Protein AF-A0A2E7TJ90-F1 (afdb_monomer_lite)

Foldseek 3Di:
DDPVLLVLLLVLLVQLLVLLVVLVCPVVVVDDDDPVVNCPSLVSNLVSLVSLLQVLQVQADPPDRDDPVVVVVLLVVLVVVVVVVCVVVVDDDDSVVVSVSSVVSNLVSCVVRNLVLFDPQLVVLNVLVVVVVVQQVVQVVVVHGDPPVSVCSNSSSSNSNSVRSSVSSVVD

Structure (mmCIF, N/CA/C/O backbone):
data_AF-A0A2E7TJ90-F1
#
_entry.id   AF-A0A2E7TJ90-F1
#
loop_
_atom_site.group_PDB
_atom_site.id
_atom_site.type_symbol
_atom_site.label_atom_id
_atom_site.label_alt_id
_atom_site.label_comp_id
_atom_site.label_asym_id
_atom_site.label_entity_id
_atom_site.label_seq_id
_atom_site.pdbx_PDB_ins_code
_atom_site.Cartn_x
_atom_site.Cartn_y
_atom_site.Cartn_z
_atom_site.occupancy
_atom_site.B_iso_or_equiv
_atom_site.auth_seq_id
_atom_site.auth_comp_id
_atom_site.auth_asym_id
_atom_site.auth_atom_id
_atom_site.pdbx_PDB_model_num
ATOM 1 N N . MET A 1 1 ? -9.611 0.777 20.656 1.00 71.56 1 MET A N 1
ATOM 2 C CA . MET A 1 1 ? -8.519 1.649 20.142 1.00 71.56 1 MET A CA 1
ATOM 3 C C . MET A 1 1 ? -8.686 3.067 20.689 1.00 71.56 1 MET A C 1
ATOM 5 O O . MET A 1 1 ? -9.817 3.521 20.795 1.00 71.56 1 MET A O 1
ATOM 9 N N . THR A 1 2 ? -7.603 3.752 21.060 1.00 80.06 2 THR A N 1
ATOM 10 C CA . THR A 1 2 ? -7.621 5.152 21.537 1.00 80.06 2 THR A CA 1
ATOM 11 C C . THR A 1 2 ? -7.661 6.156 20.377 1.00 80.06 2 THR A C 1
ATOM 13 O O . THR A 1 2 ? -7.247 5.841 19.261 1.00 80.06 2 THR A O 1
ATOM 16 N N . GLU A 1 3 ? -8.102 7.391 20.633 1.00 79.69 3 GLU A N 1
ATOM 17 C CA . GLU A 1 3 ? -8.112 8.473 19.628 1.00 79.69 3 GLU A CA 1
ATOM 18 C C . GLU A 1 3 ? -6.713 8.794 19.076 1.00 79.69 3 GLU A C 1
ATOM 20 O O . GLU A 1 3 ? -6.540 9.057 17.884 1.00 79.69 3 GLU A O 1
ATOM 25 N N . THR A 1 4 ? -5.680 8.697 19.916 1.00 82.69 4 THR A N 1
ATOM 26 C CA . THR A 1 4 ? -4.283 8.868 19.492 1.00 82.69 4 THR A CA 1
ATOM 27 C C . THR A 1 4 ? -3.862 7.797 18.486 1.00 82.69 4 THR A C 1
ATOM 29 O O . THR A 1 4 ? -3.229 8.110 17.479 1.00 82.69 4 THR A O 1
ATOM 32 N N . GLU A 1 5 ? -4.238 6.539 18.722 1.00 79.56 5 GLU A N 1
ATOM 33 C CA . GLU A 1 5 ? -3.933 5.423 17.820 1.00 79.56 5 GLU A CA 1
ATOM 34 C C . GLU A 1 5 ? -4.668 5.554 16.479 1.00 79.56 5 GLU A C 1
ATOM 36 O O . GLU A 1 5 ? -4.049 5.371 15.431 1.00 79.56 5 GLU A O 1
ATOM 41 N N . LYS A 1 6 ? -5.950 5.951 16.495 1.00 78.00 6 LYS A N 1
ATOM 42 C CA . LYS A 1 6 ? -6.721 6.254 15.274 1.00 78.00 6 LYS A CA 1
ATOM 43 C C . LYS A 1 6 ? -6.030 7.318 14.428 1.00 78.00 6 LYS A C 1
ATOM 45 O O . LYS A 1 6 ? -5.826 7.136 13.227 1.00 78.00 6 LYS A O 1
ATOM 50 N N . LYS A 1 7 ? -5.633 8.423 15.065 1.00 83.38 7 LYS A N 1
ATOM 51 C CA . LYS A 1 7 ? -4.960 9.540 14.398 1.00 83.38 7 LYS A CA 1
ATOM 52 C C . LYS A 1 7 ? -3.617 9.118 13.805 1.00 83.38 7 LYS A C 1
ATOM 54 O O . LYS A 1 7 ? -3.308 9.511 12.683 1.00 83.38 7 LYS A O 1
ATOM 59 N N . LEU A 1 8 ? -2.845 8.298 14.520 1.00 83.31 8 LEU A N 1
ATOM 60 C CA . LEU A 1 8 ? -1.565 7.784 14.036 1.00 83.31 8 LEU A CA 1
ATOM 61 C C . LEU A 1 8 ? -1.742 6.883 12.805 1.00 83.31 8 LEU A C 1
ATOM 63 O O . LEU A 1 8 ? -1.061 7.094 11.806 1.00 83.31 8 LEU A O 1
ATOM 67 N N . ALA A 1 9 ? -2.687 5.941 12.842 1.00 80.88 9 ALA A N 1
ATOM 68 C CA . ALA A 1 9 ? -2.966 5.044 11.720 1.00 80.88 9 ALA A CA 1
ATOM 69 C C . ALA A 1 9 ? -3.501 5.799 10.491 1.00 80.88 9 ALA A C 1
ATOM 71 O O . ALA A 1 9 ? -3.002 5.620 9.381 1.00 80.88 9 ALA A O 1
ATOM 72 N N . SER A 1 10 ? -4.453 6.716 10.696 1.00 86.25 10 SER A N 1
ATOM 73 C CA . SER A 1 10 ? -4.954 7.608 9.644 1.00 86.25 10 SER A CA 1
ATOM 74 C C . SER A 1 10 ? -3.813 8.401 9.000 1.00 86.25 10 SER A C 1
ATOM 76 O O . SER A 1 10 ? -3.701 8.447 7.776 1.00 86.25 10 SER A O 1
ATOM 78 N N . ASN A 1 11 ? -2.942 9.008 9.809 1.00 87.56 11 ASN A N 1
ATOM 79 C CA . ASN A 1 11 ? -1.827 9.800 9.300 1.00 87.56 11 ASN A CA 1
ATOM 80 C C . ASN A 1 11 ? -0.782 8.947 8.578 1.00 87.56 11 ASN A C 1
ATOM 82 O O . ASN A 1 11 ? -0.258 9.400 7.569 1.00 87.56 11 ASN A O 1
ATOM 86 N N . ALA A 1 12 ? -0.506 7.724 9.038 1.00 85.50 12 ALA A N 1
ATOM 87 C CA . ALA A 1 12 ? 0.372 6.795 8.328 1.00 85.50 12 ALA A CA 1
ATOM 88 C C . ALA A 1 12 ? -0.202 6.423 6.950 1.00 85.50 12 ALA A C 1
ATOM 90 O O . ALA A 1 12 ? 0.516 6.425 5.952 1.00 85.50 12 ALA A O 1
ATOM 91 N N . SER A 1 13 ? -1.515 6.197 6.870 1.00 85.19 13 SER A N 1
ATOM 92 C CA . SER A 1 13 ? -2.207 5.894 5.612 1.00 85.19 13 SER A CA 1
ATOM 93 C C . SER A 1 13 ? -2.144 7.063 4.633 1.00 85.19 13 SER A C 1
ATOM 95 O O . SER A 1 13 ? -1.833 6.884 3.457 1.00 85.19 13 SER A O 1
ATOM 97 N N . LEU A 1 14 ? -2.389 8.276 5.137 1.00 87.25 14 LEU A N 1
ATOM 98 C CA . LEU A 1 14 ? -2.277 9.506 4.361 1.00 87.25 14 LEU A CA 1
ATOM 99 C C . LEU A 1 14 ? -0.839 9.742 3.891 1.00 87.25 14 LEU A C 1
ATOM 101 O O . LEU A 1 14 ? -0.625 10.059 2.725 1.00 87.25 14 LEU A O 1
ATOM 105 N N . LEU A 1 15 ? 0.138 9.570 4.785 1.00 87.50 15 LEU A N 1
ATOM 106 C CA . LEU A 1 15 ? 1.554 9.731 4.475 1.00 87.50 15 LEU A CA 1
ATOM 107 C C . LEU A 1 15 ? 1.983 8.760 3.373 1.00 87.50 15 LEU A C 1
ATOM 109 O O . LEU A 1 15 ? 2.672 9.182 2.455 1.00 87.50 15 LEU A O 1
ATOM 113 N N . THR A 1 16 ? 1.528 7.505 3.418 1.00 84.12 16 THR A N 1
ATOM 114 C CA . THR A 1 16 ? 1.799 6.505 2.370 1.00 84.12 16 THR A CA 1
ATOM 115 C C . THR A 1 16 ? 1.269 6.973 1.011 1.00 84.12 16 THR A C 1
ATOM 117 O O . THR A 1 16 ? 2.032 7.055 0.053 1.00 84.12 16 THR A O 1
ATOM 120 N N . GLY A 1 17 ? -0.006 7.377 0.934 1.00 85.94 17 GLY A N 1
ATOM 121 C CA . GLY A 1 17 ? -0.611 7.854 -0.317 1.00 85.94 17 GLY A CA 1
ATOM 122 C C . GLY A 1 17 ? 0.037 9.133 -0.865 1.00 85.94 17 GLY A C 1
ATOM 123 O O . GLY A 1 17 ? 0.298 9.236 -2.060 1.00 85.94 17 GLY A O 1
ATOM 124 N N . VAL A 1 18 ? 0.355 10.101 0.000 1.00 88.31 18 VAL A N 1
ATOM 125 C CA . VAL A 1 18 ? 1.042 11.342 -0.405 1.00 88.31 18 VAL A CA 1
ATOM 126 C C . VAL A 1 18 ? 2.472 11.061 -0.863 1.00 88.31 18 VAL A C 1
ATOM 128 O O . VAL A 1 18 ? 2.913 11.633 -1.856 1.00 88.31 18 VAL A O 1
ATOM 131 N N . THR A 1 19 ? 3.186 10.167 -0.177 1.00 86.62 19 THR A N 1
ATOM 132 C CA . THR A 1 19 ? 4.558 9.789 -0.544 1.00 86.62 19 THR A CA 1
ATOM 133 C C . THR A 1 19 ? 4.578 9.126 -1.915 1.00 86.62 19 THR A C 1
ATOM 135 O O . THR A 1 19 ? 5.407 9.491 -2.740 1.00 86.62 19 THR A O 1
ATOM 138 N N . MET A 1 20 ? 3.609 8.251 -2.201 1.00 85.31 20 MET A N 1
ATOM 139 C CA . MET A 1 20 ? 3.433 7.651 -3.523 1.00 85.31 20 MET A CA 1
ATOM 140 C C . MET A 1 20 ? 3.227 8.714 -4.613 1.00 85.31 20 MET A C 1
ATOM 142 O O . MET A 1 20 ? 3.905 8.682 -5.634 1.00 85.31 20 MET A O 1
ATOM 146 N N . LEU A 1 21 ? 2.354 9.703 -4.385 1.00 88.56 21 LEU A N 1
ATOM 147 C CA . LEU A 1 21 ? 2.128 10.794 -5.346 1.00 88.56 21 LEU A CA 1
ATOM 148 C C . LEU A 1 21 ? 3.387 11.633 -5.606 1.00 88.56 21 LEU A C 1
ATOM 150 O O . LEU A 1 21 ? 3.623 12.045 -6.738 1.00 88.56 21 LEU A O 1
ATOM 154 N N . VAL A 1 22 ? 4.188 11.892 -4.568 1.00 87.25 22 VAL A N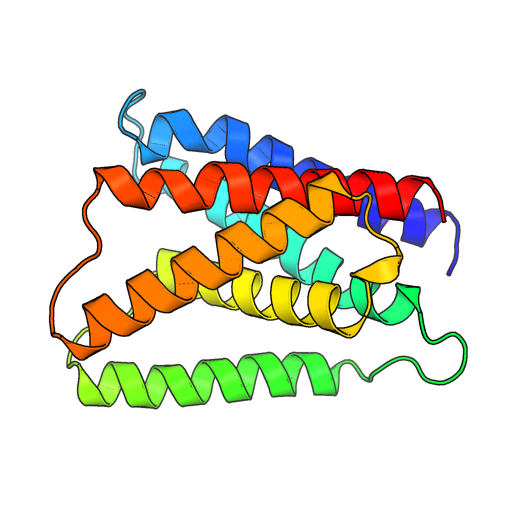 1
ATOM 155 C CA . VAL A 1 22 ? 5.456 12.630 -4.690 1.00 87.25 22 VAL A CA 1
ATOM 156 C C . VAL A 1 22 ? 6.518 11.802 -5.410 1.00 87.25 22 VAL A C 1
ATOM 158 O O . VAL A 1 22 ? 7.338 12.366 -6.125 1.00 87.25 22 VAL A O 1
ATOM 161 N N . ALA A 1 23 ? 6.505 10.483 -5.231 1.00 83.50 23 ALA A N 1
ATOM 162 C CA . ALA A 1 23 ? 7.501 9.580 -5.788 1.00 83.50 23 ALA A CA 1
ATOM 163 C C . ALA A 1 23 ? 7.242 9.198 -7.248 1.00 83.50 23 ALA A C 1
ATOM 165 O O . ALA A 1 23 ? 8.188 8.937 -7.985 1.00 83.50 23 ALA A O 1
ATOM 166 N N . MET A 1 24 ? 5.979 9.223 -7.684 1.00 84.19 24 MET A N 1
ATOM 167 C CA . MET A 1 24 ? 5.583 8.884 -9.053 1.00 84.19 24 MET A CA 1
ATOM 168 C C . MET A 1 24 ? 6.408 9.600 -10.138 1.00 84.19 24 MET A C 1
ATOM 170 O O . MET A 1 24 ? 6.908 8.915 -11.026 1.00 84.19 24 MET A O 1
ATOM 174 N N . PRO A 1 25 ? 6.614 10.933 -10.104 1.00 85.31 25 PRO A N 1
ATOM 175 C CA . PRO A 1 25 ? 7.449 11.602 -11.099 1.00 85.31 25 PRO A CA 1
ATOM 176 C C . PRO A 1 25 ? 8.893 11.091 -11.150 1.00 85.31 25 PRO A C 1
ATOM 178 O O . PRO A 1 25 ? 9.519 11.194 -12.199 1.00 85.31 25 PRO A O 1
ATOM 181 N N . PHE A 1 26 ? 9.423 10.562 -10.044 1.00 82.06 26 PHE A N 1
ATOM 182 C CA . PHE A 1 26 ? 10.775 10.011 -9.996 1.00 82.06 26 PHE A CA 1
ATOM 183 C C . PHE A 1 26 ? 10.816 8.592 -10.575 1.00 82.06 26 PHE A C 1
ATOM 185 O O . PHE A 1 26 ? 11.685 8.301 -11.387 1.00 82.06 26 PHE A O 1
ATOM 192 N N . TRP A 1 27 ? 9.855 7.735 -10.217 1.00 77.56 27 TRP A N 1
ATOM 193 C CA . TRP A 1 27 ? 9.789 6.347 -10.698 1.00 77.56 27 TRP A CA 1
ATOM 194 C C . TRP A 1 27 ? 9.452 6.225 -12.184 1.00 77.56 27 TRP A C 1
ATOM 196 O O . TRP A 1 27 ? 9.932 5.315 -12.842 1.00 77.56 27 TRP A O 1
ATOM 206 N N . PHE A 1 28 ? 8.663 7.155 -12.730 1.00 80.44 28 PHE A N 1
ATOM 207 C CA . PHE A 1 28 ? 8.387 7.221 -14.171 1.00 80.44 28 PHE A CA 1
ATOM 208 C C . PHE A 1 28 ? 9.422 8.051 -14.945 1.00 80.44 28 PHE A C 1
ATOM 210 O O . PHE A 1 28 ? 9.151 8.464 -16.070 1.00 80.44 28 PHE A O 1
ATOM 217 N N . GLU A 1 29 ? 10.563 8.369 -14.323 1.00 82.69 29 GLU A N 1
ATOM 218 C CA . GLU A 1 29 ? 11.662 9.144 -14.917 1.00 82.69 29 GLU A CA 1
ATOM 219 C C . GLU A 1 29 ? 11.249 10.521 -15.485 1.00 82.69 29 GLU A C 1
ATOM 221 O O . GLU A 1 29 ? 11.968 11.138 -16.269 1.00 82.69 29 GLU A O 1
ATOM 226 N N . ILE A 1 30 ? 10.103 11.059 -15.052 1.00 85.50 30 ILE A N 1
ATOM 227 C CA . ILE A 1 30 ? 9.625 12.400 -15.427 1.00 85.50 30 ILE A CA 1
ATOM 228 C C . ILE A 1 30 ? 10.550 13.464 -14.822 1.00 85.50 30 ILE A C 1
ATOM 230 O O . I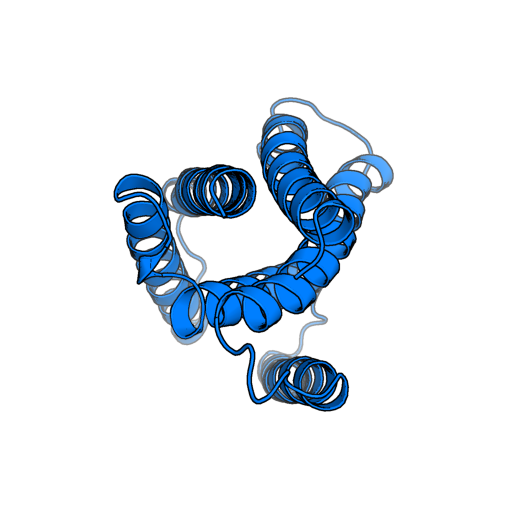LE A 1 30 ? 10.806 14.505 -15.431 1.00 85.50 30 ILE A O 1
ATOM 234 N N . ILE A 1 31 ? 11.048 13.209 -13.609 1.00 86.56 31 ILE A N 1
ATOM 235 C CA . ILE A 1 31 ? 12.038 14.028 -12.916 1.00 86.56 31 ILE A CA 1
ATOM 236 C C . ILE A 1 31 ? 13.216 13.135 -12.531 1.00 86.56 31 ILE A C 1
ATOM 238 O O . ILE A 1 31 ? 13.088 12.251 -11.686 1.00 86.56 31 ILE A O 1
ATOM 242 N N . VAL A 1 32 ? 14.381 13.415 -13.111 1.00 88.75 32 VAL A N 1
ATOM 243 C CA . VAL A 1 32 ? 15.619 12.683 -12.824 1.00 88.75 32 VAL A CA 1
ATOM 244 C C . VAL A 1 32 ? 16.230 13.187 -11.518 1.00 88.75 32 VAL A C 1
ATOM 246 O O . VAL A 1 32 ? 16.505 14.379 -11.364 1.00 88.75 32 VAL A O 1
ATOM 249 N N . VAL A 1 33 ? 16.463 12.274 -10.579 1.00 85.69 33 VAL A N 1
ATOM 250 C CA . VAL A 1 33 ? 17.095 12.539 -9.279 1.00 85.69 33 VAL A CA 1
ATOM 251 C C . VAL A 1 33 ? 18.144 11.464 -8.987 1.00 85.69 33 VAL A C 1
ATOM 253 O O . VAL A 1 33 ? 18.223 10.465 -9.696 1.00 85.69 33 VAL A O 1
ATOM 256 N N . SER A 1 34 ? 18.986 11.662 -7.970 1.00 82.06 34 SER A N 1
ATOM 257 C CA . SER A 1 34 ? 19.973 10.641 -7.604 1.00 82.06 34 SER A CA 1
ATOM 258 C C . SER A 1 34 ? 19.307 9.401 -6.997 1.00 82.06 34 SER A C 1
ATOM 260 O O . SER A 1 34 ? 18.238 9.501 -6.390 1.00 82.06 34 SER A O 1
ATOM 262 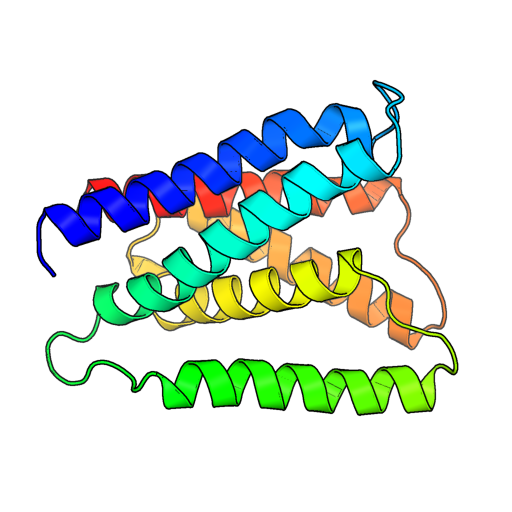N N . GLU A 1 35 ? 19.969 8.244 -7.083 1.00 73.56 35 GLU A N 1
ATOM 263 C CA . GLU A 1 35 ? 19.494 6.991 -6.471 1.00 73.56 35 GLU A CA 1
ATOM 264 C C . GLU A 1 35 ? 19.163 7.162 -4.982 1.00 73.56 35 GLU A C 1
ATOM 266 O O . GLU A 1 35 ? 18.137 6.681 -4.509 1.00 73.56 35 GLU A O 1
ATOM 271 N N . GLN A 1 36 ? 19.960 7.938 -4.237 1.00 72.44 36 GLN A N 1
ATOM 272 C CA . GLN A 1 36 ? 19.681 8.188 -2.818 1.00 72.44 36 GLN A CA 1
ATOM 273 C C . GLN A 1 36 ? 18.340 8.906 -2.602 1.00 72.44 36 GLN A C 1
ATOM 275 O O . GLN A 1 36 ? 17.678 8.669 -1.596 1.00 72.44 36 GLN A O 1
ATOM 280 N N . ILE A 1 37 ? 17.932 9.779 -3.529 1.00 73.25 37 ILE A N 1
ATOM 281 C CA . ILE A 1 37 ? 16.649 10.488 -3.464 1.00 73.25 37 ILE A CA 1
ATOM 282 C C . ILE A 1 37 ? 15.503 9.559 -3.886 1.00 73.25 37 ILE A C 1
ATOM 284 O O . ILE A 1 37 ? 14.454 9.590 -3.244 1.00 73.25 37 ILE A O 1
ATOM 288 N N . LEU A 1 38 ? 15.712 8.692 -4.885 1.00 69.88 38 LEU A N 1
ATOM 289 C CA . LEU A 1 38 ? 14.748 7.658 -5.297 1.00 69.88 38 LEU A CA 1
ATOM 290 C C . LEU A 1 38 ? 14.410 6.678 -4.161 1.00 69.88 38 LEU A C 1
ATOM 292 O O . LEU A 1 38 ? 13.282 6.196 -4.073 1.00 69.88 38 LEU A O 1
ATOM 296 N N . MET A 1 39 ? 15.357 6.422 -3.256 1.00 66.38 39 MET A N 1
ATOM 297 C CA . MET A 1 39 ? 15.165 5.517 -2.118 1.00 66.38 39 MET A CA 1
ATOM 298 C C . MET A 1 39 ? 14.352 6.116 -0.961 1.00 66.38 39 MET A C 1
ATOM 300 O O . MET A 1 39 ? 13.724 5.376 -0.202 1.00 66.38 39 MET A O 1
ATOM 304 N N . LEU A 1 40 ? 14.342 7.443 -0.793 1.00 72.06 40 LEU A N 1
ATOM 305 C CA . LEU A 1 40 ? 13.676 8.088 0.346 1.00 72.06 40 LEU A CA 1
ATOM 306 C C . LEU A 1 40 ? 12.164 7.808 0.400 1.00 72.06 40 LEU A C 1
ATOM 308 O O . LEU A 1 40 ? 11.678 7.456 1.480 1.00 72.06 40 LEU A O 1
ATOM 312 N N . PRO A 1 41 ? 11.407 7.902 -0.712 1.00 77.19 41 PRO A N 1
ATOM 313 C CA . PRO A 1 41 ? 10.002 7.519 -0.713 1.00 77.19 41 PRO A CA 1
ATOM 314 C C . PRO A 1 41 ? 9.762 6.078 -0.267 1.00 77.19 41 PRO A C 1
ATOM 316 O O . PRO A 1 41 ? 8.882 5.837 0.559 1.00 77.19 41 PRO A O 1
ATOM 319 N N . TRP A 1 42 ? 10.581 5.135 -0.740 1.00 68.88 42 TRP A N 1
ATOM 320 C CA . TRP A 1 42 ? 10.485 3.725 -0.361 1.00 68.88 42 TRP A CA 1
ATOM 321 C C . TRP A 1 42 ? 10.685 3.518 1.144 1.00 68.88 42 TRP A C 1
ATOM 323 O O . TRP A 1 42 ? 9.919 2.793 1.782 1.00 68.88 42 TRP A O 1
ATOM 333 N N . MET A 1 43 ? 11.644 4.221 1.753 1.00 67.69 43 MET A N 1
ATOM 334 C CA . MET A 1 43 ? 11.883 4.165 3.200 1.00 67.69 43 MET A CA 1
ATOM 335 C C . MET A 1 43 ? 10.710 4.737 4.010 1.00 67.69 43 MET A C 1
ATOM 337 O O . MET A 1 43 ? 10.289 4.145 5.008 1.00 67.69 43 MET A O 1
ATOM 341 N N . VAL A 1 44 ? 10.164 5.880 3.582 1.00 74.19 44 VAL A N 1
ATOM 342 C CA . VAL A 1 44 ? 9.030 6.536 4.254 1.00 74.19 44 VAL A CA 1
ATOM 343 C C . VAL A 1 44 ? 7.775 5.667 4.174 1.00 74.19 44 VAL A C 1
ATOM 345 O O . VAL A 1 44 ? 7.103 5.469 5.191 1.00 74.19 44 VAL A O 1
ATOM 348 N N . MET A 1 45 ? 7.483 5.103 2.999 1.00 74.00 45 MET A N 1
ATOM 349 C CA . MET A 1 45 ? 6.364 4.177 2.817 1.00 74.00 45 MET A CA 1
ATOM 350 C C . MET A 1 45 ? 6.553 2.913 3.649 1.00 74.00 45 MET A C 1
ATOM 352 O O . MET A 1 45 ? 5.636 2.533 4.365 1.00 74.00 45 MET A O 1
ATOM 356 N N . SER A 1 46 ? 7.748 2.320 3.661 1.00 68.50 46 SER A N 1
ATOM 357 C CA . SER A 1 46 ? 8.047 1.128 4.464 1.00 68.50 46 SER A CA 1
ATOM 358 C C . SER A 1 46 ? 7.724 1.329 5.948 1.00 68.50 46 SER A C 1
ATOM 360 O O . SER A 1 46 ? 7.048 0.506 6.569 1.00 68.50 46 SER A O 1
ATOM 362 N N . PHE A 1 47 ? 8.140 2.461 6.524 1.00 71.56 47 PHE A N 1
ATOM 363 C CA . PHE A 1 47 ? 7.818 2.787 7.913 1.00 71.56 47 PHE A CA 1
ATOM 364 C C . PHE A 1 47 ? 6.308 2.961 8.129 1.00 71.56 47 PHE A C 1
ATOM 366 O O . PHE A 1 47 ? 5.745 2.445 9.098 1.00 71.56 47 PHE A O 1
ATOM 373 N N . ALA A 1 48 ? 5.632 3.660 7.215 1.00 76.62 48 ALA A N 1
ATOM 374 C CA . ALA A 1 48 ? 4.194 3.881 7.295 1.00 76.62 48 ALA A CA 1
ATOM 375 C C . ALA A 1 48 ? 3.391 2.573 7.152 1.00 76.62 48 ALA A C 1
ATOM 377 O O . ALA A 1 48 ? 2.435 2.361 7.898 1.00 76.62 48 ALA A O 1
ATOM 378 N N . LEU A 1 49 ? 3.815 1.658 6.280 1.00 73.19 49 LEU A N 1
ATOM 379 C CA . LEU A 1 49 ? 3.208 0.342 6.085 1.00 73.19 49 LEU A CA 1
ATOM 380 C C . LEU A 1 49 ? 3.329 -0.529 7.335 1.00 73.19 49 LEU A C 1
ATOM 382 O O . LEU A 1 49 ? 2.353 -1.163 7.721 1.00 73.19 49 LEU A O 1
ATOM 386 N N . ILE A 1 50 ? 4.467 -0.504 8.038 1.00 73.56 50 ILE A N 1
ATOM 387 C CA . ILE A 1 50 ? 4.626 -1.211 9.323 1.00 73.56 50 ILE A CA 1
ATOM 388 C C . ILE A 1 50 ? 3.596 -0.715 10.346 1.00 73.56 50 ILE A C 1
ATOM 390 O O . ILE A 1 50 ? 2.933 -1.515 11.015 1.00 73.56 50 ILE A O 1
ATOM 394 N N . VAL A 1 51 ? 3.423 0.607 10.441 1.00 75.12 51 VAL A N 1
ATOM 395 C CA . VAL A 1 51 ? 2.412 1.228 11.308 1.00 75.12 51 VAL A CA 1
ATOM 396 C C . VAL A 1 51 ? 1.011 0.764 10.899 1.00 75.12 51 VAL A C 1
ATOM 398 O O . VAL A 1 51 ? 0.221 0.348 11.749 1.00 75.12 51 VAL A O 1
ATOM 401 N N . LEU A 1 52 ? 0.705 0.764 9.602 1.00 74.31 52 LEU A N 1
ATOM 402 C CA . LEU A 1 52 ? -0.597 0.348 9.092 1.00 74.31 52 LEU A CA 1
ATOM 403 C C . LEU A 1 52 ? -0.877 -1.137 9.306 1.00 74.31 52 LEU A C 1
ATOM 405 O O . LEU A 1 52 ? -1.986 -1.474 9.707 1.00 74.31 52 LEU A O 1
ATOM 409 N N . ILE A 1 53 ? 0.093 -2.025 9.097 1.00 72.50 53 ILE A N 1
ATOM 410 C CA . ILE A 1 53 ? -0.039 -3.463 9.365 1.00 72.50 53 ILE A CA 1
ATOM 411 C C . ILE A 1 53 ? -0.393 -3.690 10.838 1.00 72.50 53 ILE A C 1
ATOM 413 O O . ILE A 1 53 ? -1.331 -4.429 11.150 1.00 72.50 53 ILE A O 1
ATOM 417 N N . TYR A 1 54 ? 0.318 -3.015 11.747 1.00 71.69 54 TYR A N 1
ATOM 418 C CA . TYR A 1 54 ? 0.076 -3.121 13.182 1.00 71.69 54 TYR A CA 1
ATOM 419 C C . TYR A 1 54 ? -1.336 -2.649 13.569 1.00 71.69 54 TYR A C 1
ATOM 421 O O . TYR A 1 54 ? -2.063 -3.350 14.278 1.00 71.69 54 TYR A O 1
ATOM 429 N N . TYR A 1 55 ? -1.765 -1.487 13.067 1.00 70.25 55 TYR A N 1
ATOM 430 C CA . TYR A 1 55 ? -3.069 -0.917 13.416 1.00 70.25 55 TYR A CA 1
ATOM 431 C C . TYR A 1 55 ? -4.252 -1.516 12.640 1.00 70.25 55 TYR A C 1
ATOM 433 O O . TYR A 1 55 ? -5.362 -1.522 13.167 1.00 70.25 55 TYR A O 1
ATOM 441 N N . SER A 1 56 ? -4.043 -2.086 11.445 1.00 64.81 56 SER A N 1
ATOM 442 C CA . SER A 1 56 ? -5.075 -2.786 10.650 1.00 64.81 56 SER A CA 1
ATOM 443 C C . SER A 1 56 ? -5.710 -3.956 11.392 1.00 64.81 56 SER A C 1
ATOM 445 O O . SER A 1 56 ? -6.889 -4.236 11.224 1.00 64.81 56 SER A O 1
ATOM 447 N N . LYS A 1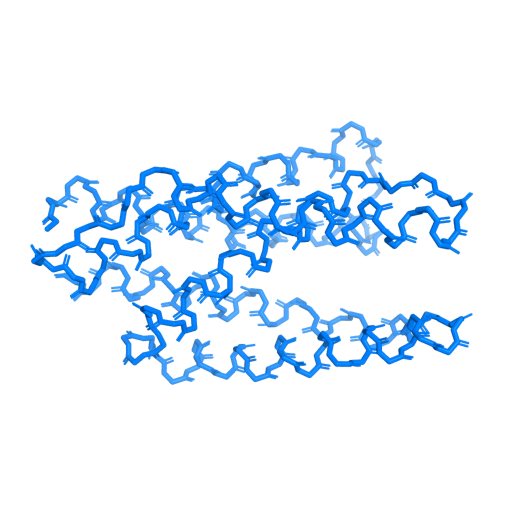 57 ? -4.947 -4.627 12.255 1.00 57.91 57 LYS A N 1
ATOM 448 C CA . LYS A 1 57 ? -5.436 -5.753 13.057 1.00 57.91 57 LYS A CA 1
ATOM 449 C C . LYS A 1 57 ? -6.158 -5.323 14.340 1.00 57.91 57 LYS A C 1
ATOM 451 O O . LYS A 1 57 ? -7.164 -5.925 14.701 1.00 57.91 57 LYS A O 1
ATOM 456 N N . LYS A 1 58 ? -5.725 -4.224 14.976 1.00 59.84 58 LYS A N 1
ATOM 457 C CA . LYS A 1 58 ? -6.440 -3.568 16.100 1.00 59.84 58 LYS A CA 1
ATOM 458 C C . LYS A 1 58 ? -7.797 -2.967 15.702 1.00 59.84 58 LYS A C 1
ATOM 460 O O . LYS A 1 58 ? -8.540 -2.483 16.549 1.00 59.84 58 LYS A O 1
ATOM 465 N N . LEU A 1 59 ? -8.084 -2.959 14.406 1.00 55.69 59 LEU A N 1
ATOM 466 C CA . LEU A 1 59 ? -9.225 -2.322 13.768 1.00 55.69 59 LEU A CA 1
ATOM 467 C C . LEU A 1 59 ? -10.515 -3.158 13.901 1.00 55.69 59 LEU A C 1
ATOM 469 O O . LEU A 1 59 ? -11.598 -2.596 13.732 1.00 55.69 59 LEU A O 1
ATOM 473 N N . ILE A 1 60 ? -10.437 -4.470 14.190 1.00 51.66 60 ILE A N 1
ATOM 474 C CA . ILE A 1 60 ? -11.619 -5.361 14.222 1.00 51.66 60 ILE A CA 1
ATOM 475 C C . ILE A 1 60 ? -11.715 -6.291 15.447 1.00 51.66 60 ILE A C 1
ATOM 477 O O . ILE A 1 60 ? -12.834 -6.555 15.879 1.00 51.66 60 ILE A O 1
ATOM 481 N N . GLU A 1 61 ? -10.621 -6.742 16.065 1.00 51.69 61 GLU A N 1
ATOM 482 C CA . GLU A 1 61 ? -10.706 -7.635 17.238 1.00 51.69 61 GLU A CA 1
ATOM 483 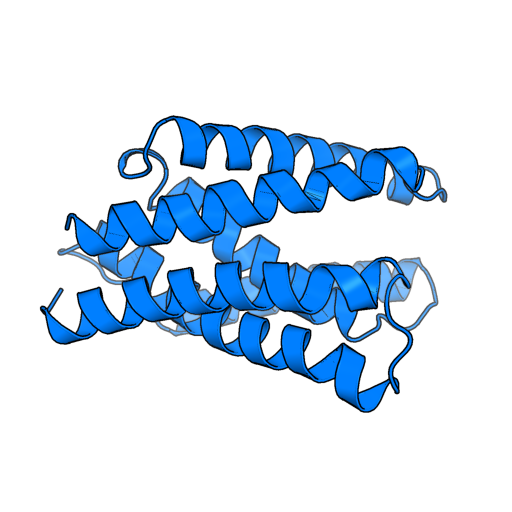C C . GLU A 1 61 ? -10.422 -6.892 18.554 1.00 51.69 61 GLU A C 1
ATOM 485 O O . GLU A 1 61 ? -9.276 -6.792 18.989 1.00 51.69 61 GLU A O 1
ATOM 490 N N . ASP A 1 62 ? -11.476 -6.414 19.231 1.00 50.78 62 ASP A N 1
ATOM 491 C CA . ASP A 1 62 ? -11.377 -5.902 20.613 1.00 50.78 62 ASP A CA 1
ATOM 492 C C . ASP A 1 62 ? -11.033 -7.023 21.624 1.00 50.78 62 ASP A C 1
ATOM 494 O O . ASP A 1 62 ? -10.531 -6.746 22.713 1.00 50.78 62 ASP A O 1
ATOM 498 N N . SER A 1 63 ? -11.272 -8.298 21.275 1.00 47.91 63 SER A N 1
ATOM 499 C CA . SER A 1 63 ? -11.166 -9.452 22.184 1.00 47.91 63 SER A CA 1
ATOM 500 C C . SER A 1 63 ? -9.885 -10.288 22.058 1.00 47.91 63 SER A C 1
ATOM 502 O O . SER A 1 63 ? -9.603 -11.088 22.951 1.00 47.91 63 SER A O 1
ATOM 504 N N . SER A 1 64 ? -9.104 -10.153 20.979 1.00 51.22 64 SER A N 1
ATOM 505 C CA . SER A 1 64 ? -7.841 -10.893 20.822 1.00 51.22 64 SER A CA 1
ATOM 506 C C . SER A 1 64 ? -6.872 -10.174 19.877 1.00 51.22 64 SER A C 1
ATOM 508 O O . SER A 1 64 ? -6.772 -10.516 18.703 1.00 51.22 64 SER A O 1
ATOM 510 N N . PRO A 1 65 ? -6.145 -9.148 20.349 1.00 49.12 65 PRO A N 1
ATOM 511 C CA . PRO A 1 65 ? -5.150 -8.498 19.513 1.00 49.12 65 PRO A CA 1
ATOM 512 C C . PRO A 1 65 ? -4.060 -9.517 19.122 1.00 49.12 65 PRO A C 1
ATOM 514 O O . PRO A 1 65 ? -3.510 -10.188 20.004 1.00 49.12 65 PRO A O 1
ATOM 517 N N . PRO A 1 66 ? -3.711 -9.643 17.830 1.00 49.72 66 PRO A N 1
ATOM 518 C CA . PRO A 1 66 ? -2.643 -10.529 17.400 1.00 49.72 66 PRO A CA 1
ATOM 519 C C . PRO A 1 66 ? -1.322 -10.096 18.022 1.00 49.72 66 PRO A C 1
ATOM 521 O O . PRO A 1 66 ? -1.028 -8.907 18.181 1.00 49.72 66 PRO A O 1
ATOM 524 N N . LYS A 1 67 ? -0.516 -11.084 18.390 1.00 55.31 67 LYS A N 1
ATOM 525 C CA . LYS A 1 67 ? 0.762 -10.837 19.047 1.00 55.31 67 LYS A CA 1
ATOM 526 C C . LYS A 1 67 ? 1.729 -10.252 18.021 1.00 55.31 67 LYS A C 1
ATOM 528 O O . LYS A 1 67 ? 1.679 -10.601 16.844 1.00 55.31 67 LYS A O 1
ATOM 533 N N . TRP A 1 68 ? 2.667 -9.415 18.467 1.00 51.22 68 TRP A N 1
ATOM 534 C CA . TRP A 1 68 ? 3.770 -8.929 17.624 1.00 51.22 68 TRP A CA 1
ATOM 535 C C . TRP A 1 68 ? 4.497 -10.074 16.901 1.00 51.22 68 TRP A C 1
ATOM 537 O O . TRP A 1 68 ? 4.959 -9.901 15.779 1.00 51.22 68 TRP A O 1
ATOM 547 N N . THR A 1 69 ? 4.517 -11.269 17.498 1.00 49.00 69 THR A N 1
ATOM 548 C CA . THR A 1 69 ? 5.043 -12.500 16.897 1.00 49.00 69 THR A CA 1
ATOM 549 C C . THR A 1 69 ? 4.376 -12.879 15.581 1.00 49.00 69 THR A C 1
ATOM 551 O O . THR A 1 69 ? 5.049 -13.447 14.736 1.00 49.00 69 THR A O 1
ATOM 554 N N . ASP A 1 70 ? 3.102 -12.543 15.363 1.00 54.66 70 ASP A N 1
ATOM 555 C CA . ASP A 1 70 ? 2.407 -12.845 14.109 1.00 54.66 70 ASP A CA 1
ATOM 556 C C . ASP A 1 70 ? 2.938 -11.981 12.966 1.00 54.66 70 ASP A C 1
ATOM 558 O O . ASP A 1 70 ? 3.051 -12.462 11.847 1.00 54.66 70 ASP A O 1
ATOM 562 N N . LEU A 1 71 ? 3.299 -10.720 13.242 1.00 53.25 71 LEU A N 1
ATOM 563 C CA . LEU A 1 71 ? 3.969 -9.848 12.274 1.00 53.25 71 LEU A CA 1
ATOM 564 C C . LEU A 1 71 ? 5.318 -10.447 11.874 1.00 53.25 71 LEU A C 1
ATOM 566 O O . LEU A 1 71 ? 5.595 -10.579 10.688 1.00 53.25 71 LEU A O 1
ATOM 570 N N . PHE A 1 72 ? 6.113 -10.876 12.857 1.00 55.66 72 PHE A N 1
ATOM 571 C CA . PHE A 1 72 ? 7.370 -11.577 12.599 1.00 55.66 72 PHE A CA 1
ATOM 572 C C . PHE A 1 72 ? 7.151 -12.894 11.855 1.00 55.66 72 PHE A C 1
ATOM 574 O O . PHE A 1 72 ? 7.964 -13.236 11.010 1.00 55.66 72 PHE A O 1
ATOM 581 N N . TYR A 1 73 ? 6.048 -13.603 12.108 1.00 55.19 73 TYR A N 1
ATOM 582 C CA . TYR A 1 73 ? 5.705 -14.832 11.397 1.00 55.19 73 TYR A CA 1
ATOM 583 C C . TYR A 1 73 ? 5.367 -14.562 9.930 1.00 55.19 73 TYR A C 1
ATOM 585 O O . TYR A 1 73 ? 5.865 -15.264 9.060 1.00 55.19 73 TYR A O 1
ATOM 593 N N . TYR A 1 74 ? 4.571 -13.529 9.634 1.00 57.19 74 TYR A N 1
ATOM 594 C CA . TYR A 1 74 ? 4.282 -13.137 8.253 1.00 57.19 74 TYR A CA 1
ATOM 595 C C . TYR A 1 74 ? 5.539 -12.634 7.543 1.00 57.19 74 TYR A C 1
ATOM 597 O O . TYR A 1 74 ? 5.822 -13.095 6.445 1.00 57.19 74 TYR A O 1
ATOM 605 N N . LEU A 1 75 ? 6.335 -11.772 8.181 1.00 57.00 75 LEU A N 1
ATOM 606 C CA . LEU A 1 75 ? 7.609 -11.303 7.627 1.00 57.00 75 LEU A CA 1
ATOM 607 C C . LEU A 1 75 ? 8.590 -12.461 7.390 1.00 57.00 75 LEU A C 1
ATOM 609 O O . LEU A 1 75 ? 9.241 -12.497 6.353 1.00 57.00 75 LEU A O 1
ATOM 613 N N . ALA A 1 76 ? 8.663 -13.433 8.304 1.00 54.59 76 ALA A N 1
ATOM 614 C CA . ALA A 1 76 ? 9.522 -14.607 8.166 1.00 54.59 76 ALA A CA 1
ATOM 615 C C . ALA A 1 76 ? 9.024 -15.584 7.094 1.00 54.59 76 ALA A C 1
ATOM 617 O O . ALA A 1 76 ? 9.837 -16.140 6.368 1.00 54.59 76 ALA A O 1
ATOM 618 N N . LEU A 1 77 ? 7.712 -15.801 6.972 1.00 55.94 77 LEU A N 1
ATOM 619 C CA . LEU A 1 77 ? 7.131 -16.715 5.984 1.00 55.94 77 LEU A CA 1
ATOM 620 C C . LEU A 1 77 ? 7.231 -16.138 4.568 1.00 55.94 77 LEU A C 1
ATOM 622 O O . LEU A 1 77 ? 7.574 -16.854 3.632 1.00 55.94 77 LEU A O 1
ATOM 626 N N . ILE A 1 78 ? 7.007 -14.830 4.438 1.00 53.94 78 ILE A N 1
ATOM 627 C CA . ILE A 1 78 ? 7.262 -14.079 3.212 1.00 53.94 78 ILE A CA 1
ATOM 628 C C . ILE A 1 78 ? 8.771 -14.114 2.905 1.00 53.94 78 ILE A C 1
ATOM 630 O O . ILE A 1 78 ? 9.157 -14.532 1.820 1.00 53.94 78 ILE A O 1
ATOM 634 N N . GLY A 1 79 ? 9.639 -13.799 3.871 1.00 51.25 79 GLY A N 1
ATOM 635 C CA . GLY A 1 79 ? 11.095 -13.873 3.698 1.00 51.25 79 GLY A CA 1
ATOM 636 C C . GLY A 1 79 ? 11.608 -15.267 3.308 1.00 51.25 79 GLY A C 1
ATOM 637 O O . GLY A 1 79 ? 12.494 -15.381 2.468 1.00 51.25 79 GLY A O 1
ATOM 638 N N . ALA A 1 80 ? 11.022 -16.338 3.851 1.00 53.44 80 ALA A N 1
ATOM 639 C CA . ALA A 1 80 ? 11.365 -17.720 3.510 1.00 53.44 80 ALA A CA 1
ATOM 640 C C . ALA A 1 80 ? 10.915 -18.111 2.094 1.00 53.44 80 ALA A C 1
ATOM 642 O O . ALA A 1 80 ? 11.654 -18.795 1.387 1.00 53.44 80 ALA A O 1
ATOM 643 N N . TRP A 1 81 ? 9.732 -17.660 1.661 1.00 51.12 81 TRP A N 1
ATOM 644 C CA . TRP A 1 81 ? 9.291 -17.794 0.270 1.00 51.12 81 TRP A CA 1
ATOM 645 C C . TRP A 1 81 ? 10.277 -17.108 -0.681 1.00 51.12 81 TRP A C 1
ATOM 647 O O . TRP A 1 81 ? 10.655 -17.684 -1.696 1.00 51.12 81 TRP A O 1
ATOM 657 N N . PHE A 1 82 ? 10.770 -15.923 -0.319 1.00 51.69 82 PHE A N 1
ATOM 658 C CA . PHE A 1 82 ? 11.726 -15.189 -1.142 1.00 51.69 82 PHE A CA 1
ATOM 659 C C . PHE A 1 82 ? 13.121 -15.786 -1.164 1.00 51.69 82 PHE A C 1
ATOM 661 O O . PHE A 1 82 ? 13.675 -15.900 -2.245 1.00 51.69 82 PHE A O 1
ATOM 668 N N . ALA A 1 83 ? 13.654 -16.263 -0.040 1.00 52.16 83 ALA A N 1
ATOM 669 C CA . ALA A 1 83 ? 14.910 -17.013 -0.051 1.00 52.16 83 ALA A CA 1
ATOM 670 C C . ALA A 1 83 ? 14.824 -18.241 -0.978 1.00 52.16 83 ALA A C 1
ATOM 672 O O . ALA A 1 83 ? 15.794 -18.586 -1.648 1.00 52.16 83 ALA A O 1
ATOM 673 N N . ALA A 1 84 ? 13.649 -18.877 -1.061 1.00 55.00 84 ALA A N 1
ATOM 674 C CA . ALA A 1 84 ? 13.409 -19.963 -2.005 1.00 55.00 84 ALA A CA 1
ATOM 675 C C . ALA A 1 84 ? 13.333 -19.477 -3.467 1.00 55.00 84 ALA A C 1
ATOM 677 O O . ALA A 1 84 ? 13.880 -20.136 -4.347 1.00 55.00 84 ALA A O 1
ATOM 678 N N . VAL A 1 85 ? 12.703 -18.327 -3.732 1.00 53.12 85 VAL A N 1
ATOM 679 C CA . VAL A 1 85 ? 12.631 -17.706 -5.071 1.00 53.12 85 VAL A CA 1
ATOM 680 C C . VAL A 1 85 ? 13.999 -17.195 -5.539 1.00 53.12 85 VAL A C 1
ATOM 682 O O . VAL A 1 85 ? 14.375 -17.423 -6.684 1.00 53.12 85 VAL A O 1
ATOM 685 N N . GLU A 1 86 ? 14.770 -16.554 -4.667 1.00 55.47 86 GLU A N 1
ATOM 686 C CA . GLU A 1 86 ? 16.133 -16.070 -4.912 1.00 55.47 86 GLU A CA 1
ATOM 687 C C . GLU A 1 86 ? 17.074 -17.241 -5.213 1.00 55.47 86 GLU A C 1
ATOM 689 O O . GLU A 1 86 ? 17.760 -17.255 -6.234 1.00 55.47 86 GLU A O 1
ATOM 694 N N . ALA A 1 87 ? 17.022 -18.295 -4.390 1.00 58.72 87 ALA A N 1
ATOM 695 C CA . ALA A 1 87 ? 17.775 -19.523 -4.624 1.00 58.72 87 ALA A CA 1
ATOM 696 C C . ALA A 1 87 ? 17.383 -20.224 -5.938 1.00 58.72 87 ALA A C 1
ATOM 698 O O . ALA A 1 87 ? 18.225 -20.874 -6.555 1.00 58.72 87 ALA A O 1
ATOM 699 N N . ALA A 1 88 ? 16.125 -20.099 -6.371 1.00 56.06 88 ALA A N 1
ATOM 700 C CA . ALA A 1 88 ? 15.642 -20.670 -7.626 1.00 56.06 88 ALA A CA 1
ATOM 701 C C . ALA A 1 88 ? 15.962 -19.806 -8.861 1.00 56.06 88 ALA A C 1
ATOM 703 O O . ALA A 1 88 ? 16.107 -20.352 -9.953 1.00 56.06 88 ALA A O 1
ATOM 704 N N . SER A 1 89 ? 16.062 -18.482 -8.705 1.00 50.59 89 SER A N 1
ATOM 705 C CA . SER A 1 89 ? 16.262 -17.519 -9.802 1.00 50.59 89 SER A CA 1
ATOM 706 C C . SER A 1 89 ? 17.720 -17.083 -9.992 1.00 50.59 89 SER A C 1
ATOM 708 O O . SER A 1 89 ? 18.079 -16.640 -11.080 1.00 50.59 89 SER A O 1
ATOM 710 N N . GLY A 1 90 ? 18.578 -17.247 -8.979 1.00 54.47 90 GLY A N 1
ATOM 711 C CA . GLY A 1 90 ? 20.022 -17.006 -9.069 1.00 54.47 90 GLY A CA 1
ATOM 712 C C . GLY A 1 90 ? 20.454 -15.533 -9.078 1.00 54.47 90 GLY A C 1
ATOM 713 O O . GLY A 1 90 ? 21.614 -15.261 -9.385 1.00 54.47 90 GLY A O 1
ATOM 714 N N . GLY A 1 91 ? 19.563 -14.589 -8.757 1.00 53.16 91 GLY A N 1
ATOM 715 C CA . GLY A 1 91 ? 19.853 -13.149 -8.692 1.00 53.16 91 GLY A CA 1
ATOM 716 C C . GLY A 1 91 ? 19.546 -12.559 -7.316 1.00 53.16 91 GLY A C 1
ATOM 717 O O . GLY A 1 91 ? 18.652 -13.052 -6.645 1.00 53.16 91 GLY A O 1
ATOM 718 N N . ALA A 1 92 ? 20.274 -11.517 -6.900 1.00 52.72 92 ALA A N 1
ATOM 719 C CA . ALA A 1 92 ? 20.025 -10.815 -5.638 1.00 52.72 92 ALA A CA 1
ATOM 720 C C . ALA A 1 92 ? 18.757 -9.947 -5.734 1.00 52.72 92 ALA A C 1
ATOM 722 O O . ALA A 1 92 ? 18.586 -9.214 -6.707 1.00 52.72 92 ALA A O 1
ATOM 723 N N . LEU A 1 93 ? 17.879 -10.013 -4.730 1.00 51.66 93 LEU A N 1
ATOM 724 C CA . LEU A 1 93 ? 16.636 -9.232 -4.694 1.00 51.66 93 LEU A CA 1
ATOM 725 C C . LEU A 1 93 ? 16.894 -7.817 -4.134 1.00 51.66 93 LEU A C 1
ATOM 727 O O . LEU A 1 93 ? 17.386 -7.663 -3.015 1.00 51.66 93 LEU A O 1
ATOM 731 N N . GLU A 1 94 ? 16.577 -6.778 -4.913 1.00 53.28 94 GLU A N 1
ATOM 732 C CA . GLU A 1 94 ? 16.841 -5.368 -4.577 1.00 53.28 94 GLU A CA 1
ATOM 733 C C . GLU A 1 94 ? 15.855 -4.768 -3.542 1.00 53.28 94 GLU A C 1
ATOM 735 O O . GLU A 1 94 ? 14.881 -5.385 -3.114 1.00 53.28 94 GLU A O 1
ATOM 740 N N . ILE A 1 95 ? 16.101 -3.529 -3.095 1.00 46.78 95 ILE A N 1
ATOM 741 C CA . ILE A 1 95 ? 15.314 -2.830 -2.054 1.00 46.78 95 ILE A CA 1
ATOM 742 C C . ILE A 1 95 ? 13.854 -2.567 -2.467 1.00 46.78 95 ILE A C 1
ATOM 744 O O . ILE A 1 95 ? 12.969 -2.574 -1.605 1.00 46.78 95 ILE A O 1
ATOM 748 N N . GLU A 1 96 ? 13.576 -2.405 -3.760 1.00 51.97 96 GLU A N 1
ATOM 749 C CA . GLU A 1 96 ? 12.206 -2.328 -4.296 1.00 51.97 96 GLU A CA 1
ATOM 750 C C . GLU A 1 96 ? 11.392 -3.574 -3.919 1.00 51.97 96 GLU A C 1
ATOM 752 O O . GLU A 1 96 ? 10.228 -3.486 -3.523 1.00 51.97 96 GLU A O 1
ATOM 757 N N . TYR A 1 97 ? 12.061 -4.725 -3.877 1.00 51.25 97 TYR A N 1
ATOM 758 C CA . TYR A 1 97 ? 11.477 -5.998 -3.490 1.00 51.25 97 TYR A CA 1
ATOM 759 C C . TYR A 1 97 ? 11.089 -6.042 -2.006 1.00 51.25 97 TYR A C 1
ATOM 761 O O . TYR A 1 97 ? 10.011 -6.532 -1.677 1.00 51.25 97 TYR A O 1
ATOM 769 N N . ASN A 1 98 ? 11.901 -5.459 -1.109 1.00 52.47 98 ASN A N 1
ATOM 770 C CA . ASN A 1 98 ? 11.594 -5.354 0.329 1.00 52.47 98 ASN A CA 1
ATOM 771 C C . ASN A 1 98 ? 10.344 -4.510 0.611 1.00 52.47 98 ASN A C 1
ATOM 773 O O . ASN A 1 98 ? 9.584 -4.817 1.534 1.00 52.47 98 ASN A O 1
ATOM 777 N N . THR A 1 99 ? 10.110 -3.464 -0.183 1.00 55.25 99 THR A N 1
ATOM 778 C CA . THR A 1 99 ? 8.913 -2.631 -0.021 1.00 55.25 99 THR A CA 1
ATOM 779 C C . THR A 1 99 ? 7.670 -3.349 -0.546 1.00 55.25 99 THR A C 1
ATOM 781 O O . THR A 1 99 ? 6.641 -3.336 0.128 1.00 55.25 99 THR A O 1
ATOM 784 N N . GLY A 1 100 ? 7.811 -4.127 -1.627 1.00 60.31 100 GLY A N 1
ATOM 785 C CA . GLY A 1 100 ? 6.785 -5.068 -2.084 1.00 60.31 100 GLY A CA 1
ATOM 786 C C . GLY A 1 100 ? 6.354 -6.083 -1.008 1.00 60.31 100 GLY A C 1
ATOM 787 O O . GLY A 1 100 ? 5.177 -6.435 -0.925 1.00 60.31 100 GLY A O 1
ATOM 788 N N . LEU A 1 101 ? 7.255 -6.502 -0.105 1.00 57.72 101 LEU A N 1
ATOM 789 C CA . LEU A 1 101 ? 6.909 -7.380 1.034 1.00 57.72 101 LEU A CA 1
ATOM 790 C C . LEU A 1 101 ? 5.977 -6.697 2.033 1.00 57.72 101 LEU A C 1
ATOM 792 O O . LEU A 1 101 ? 5.044 -7.311 2.561 1.00 57.72 101 LEU A O 1
ATOM 796 N N . LEU A 1 102 ? 6.265 -5.430 2.325 1.00 61.66 102 LEU A N 1
ATOM 797 C CA . LEU A 1 102 ? 5.484 -4.623 3.253 1.00 61.66 102 LEU A CA 1
ATOM 798 C C . LEU A 1 102 ? 4.129 -4.273 2.648 1.00 61.66 102 LEU A C 1
ATOM 800 O O . LEU A 1 102 ? 3.129 -4.322 3.364 1.00 61.66 102 LEU A O 1
ATOM 804 N N . ASP A 1 103 ? 4.082 -4.035 1.340 1.00 62.75 103 ASP A N 1
ATOM 805 C CA . ASP A 1 103 ? 2.848 -3.879 0.584 1.00 62.75 103 ASP A CA 1
ATOM 806 C C . ASP A 1 103 ? 1.992 -5.141 0.693 1.00 62.75 103 ASP A C 1
ATOM 808 O O . ASP A 1 103 ? 0.871 -5.078 1.191 1.00 62.75 103 ASP A O 1
ATOM 812 N N . VAL A 1 104 ? 2.521 -6.321 0.350 1.00 62.78 104 VAL A N 1
ATOM 813 C CA . VAL A 1 104 ? 1.775 -7.592 0.442 1.00 62.78 104 VAL A CA 1
ATOM 814 C C . VAL A 1 104 ? 1.298 -7.874 1.873 1.00 62.78 104 VAL A C 1
ATOM 816 O O . VAL A 1 104 ? 0.147 -8.275 2.077 1.00 62.78 104 VAL A O 1
ATOM 819 N N . GLY A 1 105 ? 2.139 -7.634 2.883 1.00 64.38 105 GLY A N 1
ATOM 820 C CA . GLY A 1 105 ? 1.769 -7.789 4.292 1.00 64.38 105 GLY A CA 1
ATOM 821 C C . GLY A 1 105 ? 0.650 -6.834 4.722 1.00 64.38 105 GLY A C 1
ATOM 822 O O . GLY A 1 105 ? -0.298 -7.240 5.406 1.00 64.38 105 GLY A O 1
ATOM 823 N N . TRP A 1 106 ? 0.725 -5.577 4.287 1.00 65.81 106 TRP A N 1
ATOM 824 C CA . TRP A 1 106 ? -0.303 -4.563 4.501 1.00 65.81 106 TRP A CA 1
ATOM 825 C C . TRP A 1 106 ? -1.609 -4.921 3.795 1.00 65.81 106 TRP A C 1
ATOM 827 O O . TRP A 1 106 ? -2.671 -4.904 4.425 1.00 65.81 106 TRP A O 1
ATOM 837 N N . PHE A 1 107 ? -1.534 -5.364 2.542 1.00 65.69 107 PHE A N 1
ATOM 838 C CA . PHE A 1 107 ? -2.683 -5.799 1.758 1.00 65.69 107 PHE A CA 1
ATOM 839 C C . PHE A 1 107 ? -3.376 -7.001 2.354 1.00 65.69 107 PHE A C 1
ATOM 841 O O . PHE A 1 107 ? -4.597 -6.981 2.494 1.00 65.69 107 PHE A O 1
ATOM 848 N N . TYR A 1 108 ? -2.630 -8.022 2.763 1.00 65.31 108 TYR A N 1
ATOM 849 C CA . TYR A 1 108 ? -3.210 -9.160 3.458 1.00 65.31 108 TYR A CA 1
ATOM 850 C C . TYR A 1 108 ? -3.919 -8.717 4.741 1.00 65.31 108 TYR A C 1
ATOM 852 O O . TYR A 1 108 ? -5.039 -9.156 5.012 1.00 65.31 108 TYR A O 1
ATOM 860 N N . CYS A 1 109 ? -3.311 -7.811 5.514 1.00 65.19 109 CYS A N 1
ATOM 861 C CA . CYS A 1 109 ? -3.915 -7.334 6.750 1.00 65.19 109 CYS A CA 1
ATOM 862 C C . CYS A 1 109 ? -5.200 -6.539 6.499 1.00 65.19 109 CYS A C 1
ATOM 864 O O . CYS A 1 109 ? -6.210 -6.795 7.149 1.00 65.19 109 CYS A O 1
ATOM 866 N N . ILE A 1 110 ? -5.230 -5.631 5.530 1.00 64.75 110 ILE A N 1
ATOM 867 C CA . ILE A 1 110 ? -6.474 -4.928 5.214 1.00 64.75 110 ILE A CA 1
ATOM 868 C C . ILE A 1 110 ? -7.499 -5.875 4.579 1.00 64.75 110 ILE A C 1
ATOM 870 O O . ILE A 1 110 ? -8.679 -5.813 4.915 1.00 64.75 110 ILE A O 1
ATOM 874 N N . PHE A 1 111 ? -7.097 -6.778 3.687 1.00 65.69 111 PHE A N 1
ATOM 875 C CA . PHE A 1 111 ? -8.022 -7.717 3.055 1.00 65.69 111 PHE A CA 1
ATOM 876 C C . PHE A 1 111 ? -8.705 -8.613 4.092 1.00 65.69 111 PHE A C 1
ATOM 878 O O . PHE A 1 111 ? -9.927 -8.757 4.078 1.00 65.69 111 PHE A O 1
ATOM 885 N N . LYS A 1 112 ? -7.921 -9.177 5.016 1.00 66.25 112 LYS A N 1
ATOM 886 C CA . LYS A 1 112 ? -8.409 -10.085 6.056 1.00 66.25 112 LYS A CA 1
ATOM 887 C C . LYS A 1 112 ? -9.156 -9.366 7.180 1.00 66.25 112 LYS A C 1
ATOM 889 O O . LYS A 1 112 ? -10.112 -9.924 7.706 1.00 66.25 112 LYS A O 1
ATOM 894 N N . TYR A 1 113 ? -8.728 -8.156 7.546 1.00 62.84 113 TYR A N 1
ATOM 895 C CA . TYR A 1 113 ? -9.176 -7.472 8.767 1.00 62.84 113 TYR A CA 1
ATOM 896 C C . TYR A 1 113 ? -9.766 -6.075 8.540 1.00 62.84 113 TYR A C 1
ATOM 898 O O . TYR A 1 113 ? -10.005 -5.367 9.505 1.00 62.84 113 TYR A O 1
ATOM 906 N N . GLY A 1 114 ? -9.968 -5.609 7.311 1.00 61.44 114 GLY A N 1
ATOM 907 C CA . GLY A 1 114 ? -10.379 -4.218 7.056 1.00 61.44 114 GLY A CA 1
ATOM 908 C C . GLY A 1 114 ? -11.271 -4.011 5.835 1.00 61.44 114 GLY A C 1
ATOM 909 O O . GLY A 1 114 ? -11.907 -2.965 5.722 1.00 61.44 114 GLY A O 1
ATOM 910 N N . LYS A 1 115 ? -11.382 -5.007 4.948 1.00 68.75 115 LYS A N 1
ATOM 911 C CA . LYS A 1 115 ? -12.073 -4.905 3.655 1.00 68.75 115 LYS A CA 1
ATOM 912 C C . LYS A 1 115 ? -13.500 -4.368 3.761 1.00 68.75 115 LYS A C 1
ATOM 914 O O . LYS A 1 115 ? -13.900 -3.555 2.934 1.00 68.75 115 LYS A O 1
ATOM 919 N N . GLU A 1 116 ? -14.269 -4.803 4.755 1.00 72.38 116 GLU A N 1
ATOM 920 C CA . GLU A 1 116 ? -15.669 -4.381 4.924 1.00 72.38 116 GLU A CA 1
ATOM 921 C C . GLU A 1 116 ? -15.813 -2.942 5.426 1.00 72.38 116 GLU A C 1
ATOM 923 O O . GLU A 1 116 ? -16.823 -2.293 5.166 1.00 72.38 116 GLU A O 1
ATOM 928 N N . LYS A 1 117 ? -14.782 -2.425 6.100 1.00 75.62 117 LYS A N 1
ATOM 929 C CA . LYS A 1 117 ? -14.744 -1.057 6.627 1.00 75.62 117 LYS A CA 1
ATOM 930 C C . LYS A 1 117 ? -14.239 -0.044 5.605 1.00 75.62 117 LYS A C 1
ATOM 932 O O . LYS A 1 117 ? -14.359 1.160 5.821 1.00 75.62 117 LYS A O 1
ATOM 937 N N . LEU A 1 118 ? -13.695 -0.516 4.485 1.00 78.88 118 LEU A N 1
ATOM 938 C CA . LEU A 1 118 ? -13.269 0.353 3.404 1.00 78.88 118 LEU A CA 1
ATOM 939 C C . LEU A 1 118 ? -14.455 0.886 2.594 1.00 78.88 118 LEU A C 1
ATOM 941 O O . LEU A 1 118 ? -15.399 0.143 2.275 1.00 78.88 118 LEU A O 1
ATOM 945 N N . PRO A 1 119 ? -14.367 2.146 2.138 1.00 84.12 119 PRO A N 1
ATOM 946 C CA . PRO A 1 119 ? -15.294 2.656 1.144 1.00 84.12 119 PRO A CA 1
ATOM 947 C C . PRO A 1 119 ? -15.250 1.794 -0.130 1.00 84.12 119 PRO A C 1
ATOM 949 O O . PRO A 1 119 ? -14.266 1.105 -0.411 1.00 84.12 119 PRO A O 1
ATOM 952 N N . SER A 1 120 ? -16.331 1.813 -0.914 1.00 88.12 120 SER A N 1
ATOM 953 C CA . SER A 1 120 ? -16.468 0.979 -2.122 1.00 88.12 120 SER A CA 1
ATOM 954 C C . SER A 1 120 ? -15.301 1.150 -3.099 1.00 88.12 120 SER A C 1
ATOM 956 O O . SER A 1 120 ? -14.798 0.165 -3.627 1.00 88.12 120 SER A O 1
ATOM 958 N N . TRP A 1 121 ? -14.810 2.375 -3.277 1.00 86.44 121 TRP A N 1
ATOM 959 C CA . TRP A 1 121 ? -13.667 2.678 -4.137 1.00 86.44 121 TRP A CA 1
ATOM 960 C C . TRP A 1 121 ? -12.330 2.162 -3.576 1.00 86.44 121 TRP A C 1
ATOM 962 O O . TRP A 1 121 ? -11.489 1.704 -4.342 1.00 86.44 121 TRP A O 1
ATOM 972 N N . GLY A 1 122 ? -12.149 2.128 -2.251 1.00 84.56 122 GLY A N 1
ATOM 973 C CA . GLY A 1 122 ? -10.971 1.506 -1.633 1.00 84.56 122 GLY A CA 1
ATOM 974 C C . GLY A 1 122 ? -10.947 -0.006 -1.864 1.00 84.56 122 GLY A C 1
ATOM 975 O O . GLY A 1 122 ? -9.896 -0.592 -2.108 1.00 84.56 122 GLY A O 1
ATOM 976 N N . ARG A 1 123 ? -12.129 -0.638 -1.890 1.00 84.00 123 ARG A N 1
ATOM 977 C CA . ARG A 1 123 ? -12.293 -2.052 -2.265 1.00 84.00 123 ARG A CA 1
ATOM 978 C C . ARG A 1 123 ? -12.025 -2.319 -3.747 1.00 84.00 123 ARG A C 1
ATOM 980 O O . ARG A 1 123 ? -11.527 -3.394 -4.065 1.00 84.00 123 ARG A O 1
ATOM 987 N N . VAL A 1 124 ? -12.319 -1.370 -4.640 1.00 88.12 124 VAL A N 1
ATOM 988 C CA . VAL A 1 124 ? -11.934 -1.470 -6.063 1.00 88.12 124 VAL A CA 1
ATOM 989 C C . VAL A 1 124 ? -10.417 -1.549 -6.198 1.00 88.12 124 VAL A C 1
ATOM 991 O O . VAL A 1 124 ? -9.927 -2.391 -6.945 1.00 88.12 124 VAL A O 1
ATOM 994 N N . GLY A 1 125 ? -9.681 -0.759 -5.410 1.00 86.56 125 GLY A N 1
ATOM 995 C CA . GLY A 1 125 ? -8.224 -0.839 -5.353 1.00 86.56 125 GLY A CA 1
ATOM 996 C C . GLY A 1 125 ? -7.715 -2.262 -5.100 1.00 86.56 125 GLY A C 1
ATOM 997 O O . GLY A 1 125 ? -6.815 -2.706 -5.804 1.00 86.56 125 GLY A O 1
ATOM 998 N N . PHE A 1 126 ? -8.334 -3.024 -4.182 1.00 80.19 126 PHE A N 1
ATOM 999 C CA . PHE A 1 126 ? -7.968 -4.435 -3.936 1.00 80.19 126 PHE A CA 1
ATOM 1000 C C . PHE A 1 126 ? -8.144 -5.324 -5.161 1.00 80.19 126 PHE A C 1
ATOM 1002 O O . PHE A 1 126 ? -7.350 -6.235 -5.373 1.00 80.19 126 PHE A O 1
ATOM 1009 N N . GLY A 1 127 ? -9.195 -5.083 -5.945 1.00 80.50 127 GLY A N 1
ATOM 1010 C CA . GLY A 1 127 ? -9.419 -5.810 -7.189 1.00 80.50 127 GLY A CA 1
ATOM 1011 C C . GLY A 1 127 ? -8.295 -5.554 -8.189 1.00 80.50 127 GLY A C 1
ATOM 1012 O O . GLY A 1 127 ? -7.763 -6.504 -8.754 1.00 80.50 127 GLY A O 1
ATOM 1013 N N . ILE A 1 128 ? -7.895 -4.289 -8.350 1.00 88.12 128 ILE A N 1
ATOM 1014 C CA . ILE A 1 128 ? -6.786 -3.908 -9.235 1.00 88.12 128 ILE A CA 1
ATOM 1015 C C . ILE A 1 128 ? -5.478 -4.527 -8.731 1.00 88.12 128 ILE A C 1
ATOM 1017 O O . ILE A 1 128 ? -4.793 -5.187 -9.502 1.00 88.12 128 ILE A O 1
ATOM 1021 N N . PHE A 1 129 ? -5.178 -4.403 -7.434 1.00 83.00 129 PHE A N 1
ATOM 1022 C CA . PHE A 1 129 ? -3.984 -4.992 -6.822 1.00 83.00 129 PHE A CA 1
ATOM 1023 C C . PHE A 1 129 ? -3.902 -6.508 -7.052 1.00 83.00 129 PHE A C 1
ATOM 1025 O O . PHE A 1 129 ? -2.875 -7.015 -7.485 1.00 83.00 129 PHE A O 1
ATOM 1032 N N . ALA A 1 130 ? -5.000 -7.237 -6.828 1.00 78.25 130 ALA A N 1
ATOM 1033 C CA . ALA A 1 130 ? -5.037 -8.681 -7.041 1.00 78.25 130 ALA A CA 1
ATOM 1034 C C . ALA A 1 130 ? -4.787 -9.064 -8.509 1.00 78.25 130 ALA A C 1
ATOM 1036 O O . ALA A 1 130 ? -4.071 -10.027 -8.772 1.00 78.25 130 ALA A O 1
ATOM 1037 N N . ILE A 1 131 ? -5.350 -8.310 -9.461 1.00 82.69 131 ILE A N 1
ATOM 1038 C CA . ILE A 1 131 ? -5.087 -8.509 -10.893 1.00 82.69 131 ILE A CA 1
ATOM 1039 C C . ILE A 1 131 ? -3.604 -8.276 -11.192 1.00 82.69 131 ILE A C 1
ATOM 1041 O O . ILE A 1 131 ? -2.992 -9.109 -11.854 1.00 82.69 131 ILE A O 1
ATOM 1045 N N . MET A 1 132 ? -3.023 -7.196 -10.669 1.00 84.12 132 MET A N 1
ATOM 1046 C CA . MET A 1 132 ? -1.608 -6.879 -10.863 1.00 84.12 132 MET A CA 1
ATOM 1047 C C . MET A 1 132 ? -0.691 -7.970 -10.298 1.00 84.12 132 MET A C 1
ATOM 1049 O O . MET A 1 132 ? 0.189 -8.438 -11.011 1.00 84.12 132 MET A O 1
ATOM 1053 N N . CYS A 1 133 ? -0.956 -8.483 -9.090 1.00 75.31 133 CYS A N 1
ATOM 1054 C CA . CYS A 1 133 ? -0.206 -9.614 -8.532 1.00 75.31 133 CYS A CA 1
ATOM 1055 C C . CYS A 1 133 ? -0.316 -10.890 -9.376 1.00 75.31 133 CYS A C 1
ATOM 1057 O O . CYS A 1 133 ? 0.654 -11.634 -9.492 1.00 75.31 133 CYS A O 1
ATOM 1059 N N . LEU A 1 134 ? -1.494 -11.179 -9.941 1.00 75.62 134 LEU A N 1
ATOM 1060 C CA . LEU A 1 134 ? -1.677 -12.343 -10.813 1.00 75.62 134 LEU A CA 1
ATOM 1061 C C . LEU A 1 134 ? -0.916 -12.188 -12.133 1.00 75.62 134 LEU A C 1
ATOM 1063 O O . LEU A 1 134 ? -0.342 -13.161 -12.616 1.00 75.62 134 LEU A O 1
ATOM 1067 N N . LEU A 1 135 ? -0.914 -10.983 -12.707 1.00 79.56 135 LEU A N 1
ATOM 1068 C CA . LEU A 1 135 ? -0.162 -10.674 -13.921 1.00 79.56 135 LEU A CA 1
ATOM 1069 C C . LEU A 1 135 ? 1.342 -10.792 -13.679 1.00 79.56 135 LEU A C 1
ATOM 1071 O O . LEU A 1 135 ? 2.020 -11.456 -14.456 1.00 79.56 135 LEU A O 1
ATOM 1075 N N . ASP A 1 136 ? 1.834 -10.209 -12.590 1.00 74.25 136 ASP A N 1
ATOM 1076 C CA . ASP A 1 136 ? 3.250 -10.220 -12.234 1.00 74.25 136 ASP A CA 1
ATOM 1077 C C . ASP A 1 136 ? 3.740 -11.632 -11.885 1.00 74.25 136 ASP A C 1
ATOM 1079 O O . ASP A 1 136 ? 4.702 -12.132 -12.464 1.00 74.25 136 ASP A O 1
ATOM 1083 N N . GLY A 1 137 ? 2.990 -12.364 -11.054 1.00 67.00 137 GLY A N 1
ATOM 1084 C CA . GLY A 1 137 ? 3.291 -13.764 -10.750 1.00 67.00 137 GLY A CA 1
ATOM 1085 C C . GLY A 1 137 ? 3.230 -14.677 -11.981 1.00 67.00 137 GLY A C 1
ATOM 1086 O O . GLY A 1 137 ? 4.042 -15.593 -12.118 1.00 67.00 137 GLY A O 1
ATOM 1087 N N . GLY A 1 138 ? 2.293 -14.423 -12.900 1.00 70.56 138 GLY A N 1
ATOM 1088 C CA . GLY A 1 138 ? 2.200 -15.135 -14.174 1.00 70.56 138 GLY A CA 1
ATOM 1089 C C . GLY A 1 138 ? 3.377 -14.835 -15.104 1.00 70.56 138 GLY A C 1
ATOM 1090 O O . GLY A 1 138 ? 3.955 -15.763 -15.668 1.00 70.56 138 GLY A O 1
ATOM 1091 N N . ALA A 1 139 ? 3.762 -13.563 -15.234 1.00 73.62 139 ALA A N 1
ATOM 1092 C CA . ALA A 1 139 ? 4.909 -13.139 -16.030 1.00 73.62 139 ALA A CA 1
ATOM 1093 C C . ALA A 1 139 ? 6.209 -13.751 -15.492 1.00 73.62 139 ALA A C 1
ATOM 1095 O O . ALA A 1 139 ? 6.959 -14.359 -16.262 1.00 73.62 139 ALA A O 1
ATOM 1096 N N . PHE A 1 140 ? 6.400 -13.701 -14.169 1.00 70.75 140 PHE A N 1
ATOM 1097 C CA . PHE A 1 140 ? 7.522 -14.321 -13.472 1.00 70.75 140 PHE A CA 1
ATOM 1098 C C . PHE A 1 140 ? 7.608 -15.828 -13.749 1.00 70.75 140 PHE A C 1
ATOM 1100 O O . PHE A 1 140 ? 8.664 -16.328 -14.135 1.00 70.75 140 PHE A O 1
ATOM 1107 N N . ALA A 1 141 ? 6.495 -16.561 -13.624 1.00 66.94 141 ALA A N 1
ATOM 1108 C CA . ALA A 1 141 ? 6.458 -18.003 -13.886 1.00 66.94 141 ALA A CA 1
ATOM 1109 C C . ALA A 1 141 ? 6.818 -18.368 -15.340 1.00 66.94 141 ALA A C 1
ATOM 1111 O O . ALA A 1 141 ? 7.297 -19.472 -15.601 1.00 66.94 141 ALA A O 1
ATOM 1112 N N . LEU A 1 142 ? 6.599 -17.448 -16.281 1.00 77.56 142 LEU A N 1
ATOM 1113 C CA . LEU A 1 142 ? 6.951 -17.599 -17.693 1.00 77.56 142 LEU A CA 1
ATOM 1114 C C . LEU A 1 142 ? 8.371 -17.103 -18.023 1.00 77.56 142 LEU A C 1
ATOM 1116 O O . LEU A 1 142 ? 8.777 -17.181 -19.181 1.00 77.56 142 LEU A O 1
ATOM 1120 N N . GLY A 1 143 ? 9.130 -16.605 -17.039 1.00 75.50 143 GLY A N 1
ATOM 1121 C CA . GLY A 1 143 ? 10.459 -16.021 -17.253 1.00 75.50 143 GLY A CA 1
ATOM 1122 C C . GLY A 1 143 ? 10.419 -14.698 -18.024 1.00 75.50 143 GLY A C 1
ATOM 1123 O O . GLY A 1 143 ? 11.355 -14.373 -18.750 1.00 75.50 143 GLY A O 1
ATOM 1124 N N . THR A 1 144 ? 9.314 -13.962 -17.906 1.00 80.38 144 THR A N 1
ATOM 1125 C CA . THR A 1 144 ? 9.059 -12.677 -18.574 1.00 80.38 144 THR A CA 1
ATOM 1126 C C . THR A 1 144 ? 8.745 -11.588 -17.545 1.00 80.38 144 THR A C 1
ATOM 1128 O O . THR A 1 144 ? 8.559 -11.884 -16.367 1.00 80.38 144 THR A O 1
ATOM 1131 N N . SER A 1 145 ? 8.658 -10.332 -17.982 1.00 77.50 145 SER A N 1
ATOM 1132 C CA . SER A 1 145 ? 8.138 -9.219 -17.181 1.00 77.50 145 SER A CA 1
ATOM 1133 C C . SER A 1 145 ? 6.763 -8.779 -17.681 1.00 77.50 145 SER A C 1
ATOM 1135 O O . SER A 1 145 ? 6.409 -8.973 -18.850 1.00 77.50 145 SER A O 1
ATOM 1137 N N . ILE A 1 146 ? 5.970 -8.172 -16.795 1.00 79.31 146 ILE A N 1
ATOM 1138 C CA . ILE A 1 146 ? 4.756 -7.476 -17.220 1.00 79.31 146 ILE A CA 1
ATOM 1139 C C . ILE A 1 146 ? 5.128 -6.300 -18.143 1.00 79.31 146 ILE A C 1
ATOM 1141 O O . ILE A 1 146 ? 6.117 -5.613 -17.894 1.00 79.31 146 ILE A O 1
ATOM 1145 N N . PRO A 1 147 ? 4.362 -6.046 -19.219 1.00 81.56 147 PRO A N 1
ATOM 1146 C CA . PRO A 1 147 ? 4.572 -4.871 -20.059 1.00 81.56 147 PRO A CA 1
ATOM 1147 C C . PRO A 1 147 ? 4.514 -3.577 -19.239 1.00 81.56 147 PRO A C 1
ATOM 1149 O O . PRO A 1 147 ? 3.556 -3.387 -18.491 1.00 81.56 147 PRO A O 1
ATOM 1152 N N . GLU A 1 148 ? 5.437 -2.638 -19.467 1.00 78.56 148 GLU A N 1
ATOM 1153 C CA . GLU A 1 148 ? 5.474 -1.326 -18.781 1.00 78.56 148 GLU A CA 1
ATOM 1154 C C . GLU A 1 148 ? 4.129 -0.580 -18.848 1.00 78.56 148 GLU A C 1
ATOM 1156 O O . GLU A 1 148 ? 3.687 0.052 -17.893 1.00 78.56 148 GLU A O 1
ATOM 1161 N N . SER A 1 149 ? 3.406 -0.717 -19.966 1.00 80.75 149 SER A N 1
ATOM 1162 C CA . SER A 1 149 ? 2.066 -0.132 -20.136 1.00 80.75 149 SER A CA 1
ATOM 1163 C C . SER A 1 149 ? 1.015 -0.638 -19.137 1.00 80.75 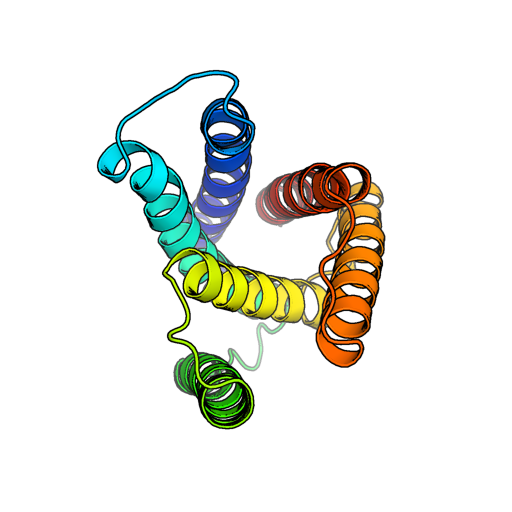149 SER A C 1
ATOM 1165 O O . SER A 1 149 ? 0.019 0.044 -18.904 1.00 80.75 149 SER A O 1
ATOM 1167 N N . LEU A 1 150 ? 1.212 -1.832 -18.572 1.00 80.25 150 LEU A N 1
ATOM 1168 C CA . LEU A 1 150 ? 0.348 -2.418 -17.549 1.00 80.25 150 LEU A CA 1
ATOM 1169 C C . LEU A 1 150 ? 0.858 -2.123 -16.138 1.00 80.25 150 LEU A C 1
ATOM 1171 O O . LEU A 1 150 ? 0.051 -2.108 -15.213 1.00 80.25 150 LEU A O 1
ATOM 1175 N N . ASP A 1 151 ? 2.145 -1.817 -15.982 1.00 75.31 151 ASP A N 1
ATOM 1176 C CA . ASP A 1 151 ? 2.786 -1.519 -14.698 1.00 75.31 151 ASP A CA 1
ATOM 1177 C C . ASP A 1 151 ? 2.174 -0.282 -14.012 1.00 75.31 151 ASP A C 1
ATOM 1179 O O . ASP A 1 151 ? 2.012 -0.215 -12.793 1.00 75.31 151 ASP A O 1
ATOM 1183 N N . ILE A 1 152 ? 1.641 0.652 -14.810 1.00 82.62 152 ILE A N 1
ATOM 1184 C CA . ILE A 1 152 ? 0.848 1.781 -14.308 1.00 82.62 152 ILE A CA 1
ATOM 1185 C C . ILE A 1 152 ? -0.365 1.347 -13.469 1.00 82.62 152 ILE A C 1
ATOM 1187 O O . ILE A 1 152 ? -0.871 2.148 -12.690 1.00 82.62 152 ILE A O 1
ATOM 1191 N N . GLY A 1 153 ? -0.837 0.101 -13.592 1.00 84.06 153 GLY A N 1
ATOM 1192 C CA . GLY A 1 153 ? -1.944 -0.456 -12.815 1.00 84.06 153 GLY A CA 1
ATOM 1193 C C . GLY A 1 153 ? -1.679 -0.537 -11.306 1.00 84.06 153 GLY A C 1
ATOM 1194 O O . GLY A 1 153 ? -2.632 -0.463 -10.523 1.00 84.06 153 GLY A O 1
ATOM 1195 N N . TRP A 1 154 ? -0.415 -0.588 -10.872 1.00 82.31 154 TRP A N 1
ATOM 1196 C CA . TRP A 1 154 ? -0.058 -0.523 -9.449 1.00 82.31 154 TRP A CA 1
ATOM 1197 C C . TRP A 1 154 ? -0.404 0.829 -8.827 1.00 82.31 154 TRP A C 1
ATOM 1199 O O . TRP A 1 154 ? -0.858 0.896 -7.686 1.00 82.31 154 TRP A O 1
ATOM 1209 N N . VAL A 1 155 ? -0.276 1.915 -9.591 1.00 85.12 155 VAL A N 1
ATOM 1210 C CA . VAL A 1 155 ? -0.540 3.279 -9.117 1.00 85.12 155 VAL A CA 1
ATOM 1211 C C . VAL A 1 155 ? -1.979 3.461 -8.613 1.00 85.12 155 VAL A C 1
ATOM 1213 O O . VAL A 1 155 ? -2.158 3.793 -7.437 1.00 85.12 155 VAL A O 1
ATOM 1216 N N . PRO A 1 156 ? -3.037 3.254 -9.425 1.00 87.81 156 PRO A N 1
ATOM 1217 C CA . PRO A 1 156 ? -4.403 3.410 -8.951 1.00 87.81 156 PRO A CA 1
ATOM 1218 C C . PRO A 1 156 ? -4.746 2.388 -7.863 1.00 87.81 156 PRO A C 1
ATOM 1220 O O . PRO A 1 156 ? -5.512 2.726 -6.963 1.00 87.81 156 PRO A O 1
ATOM 1223 N N . ALA A 1 157 ? -4.167 1.180 -7.886 1.00 86.12 157 ALA A N 1
ATOM 1224 C CA . ALA A 1 157 ? -4.356 0.198 -6.820 1.00 86.12 157 ALA A CA 1
ATOM 1225 C C . ALA A 1 157 ? -3.875 0.741 -5.463 1.00 86.12 157 ALA A C 1
ATOM 1227 O O . ALA A 1 157 ? -4.656 0.820 -4.510 1.00 86.12 157 ALA A O 1
ATOM 1228 N N . MET A 1 158 ? -2.621 1.195 -5.401 1.00 83.56 158 MET A N 1
ATOM 1229 C CA . MET A 1 158 ? -2.002 1.735 -4.191 1.00 83.56 158 MET A CA 1
ATOM 1230 C C . MET A 1 158 ? -2.710 3.003 -3.703 1.00 83.56 158 MET A C 1
ATOM 1232 O O . MET A 1 158 ? -3.017 3.124 -2.516 1.00 83.56 158 MET A O 1
ATOM 1236 N N . LEU A 1 159 ? -3.042 3.942 -4.596 1.00 88.06 159 LEU A N 1
ATOM 1237 C CA . LEU A 1 159 ? -3.717 5.189 -4.214 1.00 88.06 159 LEU A CA 1
ATOM 1238 C C . LEU A 1 159 ? -5.124 4.932 -3.659 1.00 88.06 159 LEU A C 1
ATOM 1240 O O . LEU A 1 159 ? -5.489 5.465 -2.611 1.00 88.06 159 LEU A O 1
ATOM 1244 N N . LEU A 1 160 ? -5.917 4.079 -4.312 1.00 90.12 160 LEU A N 1
ATOM 1245 C CA . LEU A 1 160 ? -7.263 3.757 -3.834 1.00 90.12 160 LEU A CA 1
ATOM 1246 C C . LEU A 1 160 ? -7.226 3.070 -2.467 1.00 90.12 160 LEU A C 1
ATOM 1248 O O . LEU A 1 160 ? -8.057 3.368 -1.609 1.00 90.12 160 LEU A O 1
ATOM 1252 N N . ILE A 1 161 ? -6.266 2.177 -2.233 1.00 84.69 161 ILE A N 1
ATOM 1253 C CA . ILE A 1 161 ? -6.192 1.454 -0.963 1.00 84.69 161 ILE A CA 1
ATOM 1254 C C . ILE A 1 161 ? -5.624 2.343 0.149 1.00 84.69 161 ILE A C 1
ATOM 1256 O O . ILE A 1 161 ? -6.177 2.343 1.251 1.00 84.69 161 ILE A O 1
ATOM 1260 N N . THR A 1 162 ? -4.597 3.156 -0.118 1.00 86.69 162 THR A N 1
ATOM 1261 C CA . THR A 1 162 ? -4.021 4.086 0.877 1.00 86.69 162 THR A CA 1
ATOM 1262 C C . THR A 1 162 ? -5.026 5.155 1.299 1.00 86.69 162 THR A C 1
ATOM 1264 O O . THR A 1 162 ? -5.245 5.358 2.496 1.00 86.69 162 THR A O 1
ATOM 1267 N N . PHE A 1 163 ? -5.711 5.804 0.354 1.00 89.38 163 PHE A N 1
ATOM 1268 C CA . PHE A 1 163 ? -6.726 6.800 0.696 1.00 89.38 163 PHE A CA 1
ATOM 1269 C C . PHE A 1 163 ? -7.999 6.162 1.256 1.00 89.38 163 PHE A C 1
ATOM 1271 O O . PHE A 1 163 ? -8.639 6.739 2.137 1.00 89.38 163 PHE A O 1
ATOM 1278 N N . GLY A 1 164 ? -8.363 4.964 0.790 1.00 87.62 164 GLY A N 1
ATOM 1279 C CA . GLY A 1 164 ? -9.523 4.233 1.298 1.00 87.62 164 GLY A CA 1
ATOM 1280 C C . GLY A 1 164 ? -9.323 3.856 2.757 1.00 87.62 164 GLY A C 1
ATOM 1281 O O . GLY A 1 164 ? -10.221 4.039 3.579 1.00 87.62 164 GLY A O 1
ATOM 1282 N N . SER A 1 165 ? -8.113 3.409 3.086 1.00 83.19 165 SER A N 1
ATOM 1283 C CA . SER A 1 165 ? -7.701 3.100 4.451 1.00 83.19 165 SER A CA 1
ATOM 1284 C C . SER A 1 165 ? -7.666 4.362 5.308 1.00 83.19 165 SER A C 1
ATOM 1286 O O . SER A 1 165 ? -8.233 4.362 6.395 1.00 83.19 165 SER A O 1
ATOM 1288 N N . TRP A 1 166 ? -7.121 5.475 4.803 1.00 89.06 166 TRP A N 1
ATOM 1289 C CA . TRP A 1 166 ? -7.143 6.771 5.493 1.00 89.06 166 TRP A CA 1
ATOM 1290 C C . TRP A 1 166 ? -8.565 7.196 5.875 1.00 89.06 166 TRP A C 1
ATOM 1292 O O . TRP A 1 166 ? -8.823 7.527 7.035 1.00 89.06 166 TRP A O 1
ATOM 1302 N N . GLN A 1 167 ? -9.501 7.144 4.922 1.00 86.50 167 GLN A N 1
ATOM 1303 C CA . GLN A 1 167 ? -10.894 7.489 5.185 1.00 86.50 167 GLN A CA 1
ATOM 1304 C C . GLN A 1 167 ? -11.525 6.532 6.203 1.00 86.50 167 GLN A C 1
ATOM 1306 O O . GLN A 1 167 ? -12.224 6.987 7.107 1.00 86.50 167 GLN A O 1
ATOM 1311 N N . ALA A 1 168 ? -11.265 5.228 6.082 1.00 83.31 168 ALA A N 1
ATOM 1312 C CA . ALA A 1 168 ? -11.761 4.239 7.029 1.00 83.31 168 ALA A CA 1
ATOM 1313 C C . ALA A 1 168 ? -11.249 4.524 8.449 1.00 83.31 168 ALA A C 1
ATOM 1315 O O . ALA A 1 168 ? -12.057 4.622 9.365 1.00 83.31 168 ALA A O 1
ATOM 1316 N N . TYR A 1 169 ? -9.944 4.757 8.632 1.00 80.19 169 TYR A N 1
ATOM 1317 C CA . TYR A 1 169 ? -9.354 5.074 9.938 1.00 80.19 169 TYR A CA 1
ATOM 1318 C C . TYR A 1 169 ? -9.900 6.355 10.562 1.00 80.19 169 TYR A C 1
ATOM 1320 O O . TYR A 1 169 ? -10.066 6.413 11.778 1.00 80.19 169 TYR A O 1
ATOM 1328 N N . LYS A 1 170 ? -10.177 7.377 9.747 1.00 80.62 170 LYS A N 1
ATOM 1329 C CA . LYS A 1 170 ? -10.730 8.653 10.215 1.00 80.62 170 LYS A CA 1
ATOM 1330 C C . LYS A 1 170 ? -12.172 8.528 10.725 1.00 80.62 170 LYS A C 1
ATOM 1332 O O . LYS A 1 170 ? -12.589 9.345 11.539 1.00 80.62 170 LYS A O 1
ATOM 1337 N N . ASN A 1 171 ? -12.918 7.542 10.231 1.00 80.06 171 ASN A N 1
ATOM 1338 C CA . ASN A 1 171 ? -14.346 7.370 10.509 1.00 80.06 171 ASN A CA 1
ATOM 1339 C C . ASN A 1 171 ? -14.651 6.298 11.577 1.00 80.06 171 ASN A C 1
ATOM 1341 O O . ASN A 1 171 ? -15.824 6.034 11.838 1.00 80.06 171 ASN A O 1
ATOM 1345 N N . LEU A 1 172 ? -13.623 5.669 12.159 1.00 72.06 172 LEU A N 1
ATOM 1346 C CA . LEU A 1 172 ? -13.731 4.771 13.321 1.00 72.06 172 LEU A CA 1
ATOM 1347 C C . LEU A 1 172 ? -13.896 5.552 14.621 1.00 72.06 172 LEU A C 1
ATOM 1349 O O . LEU A 1 172 ? -14.453 4.982 15.583 1.00 72.06 172 LEU A O 1
#

Sequence (172 aa):
MTETEKKLASNASLLTGVTMLVAMPFWFEIIVVSEQILMLPWMVMSFALIVLIYYSKKLIEDSSPPKWTDLFYYLALIGAWFAAVEAASGGALEIEYNTGLLDVGWFYCIFKYGKEKLPSWGRVGFGIFAIMCLLDGGAFALGTSIPESLDIGWVPAMLLITFGSWQAYKNL

Secondary structure (DSSP, 8-state):
--HHHHHHHHHHHHHHHHHHHHHHHHHTTSS---HHHHHHHHHHHHHHHHHHHHHHHTTT-SS-PPPHHHHHHHHHHHHHHHHHHHHHH-S---HHHHHHHHHHHHHHHHHHHTGGGS-HHHHHHHHHHHHHHHHHHHHHHTT----HHHHTTHHHHHHHHHHHHHHHHHT-

pLDDT: mean 71.87, std 12.87, range [46.78, 90.12]

Radius of gyration: 16.38 Å; chains: 1; bounding box: 36×35×42 Å